Protein AF-A0A1S6HGH8-F1 (afdb_monomer_lite)

Radius of gyration: 15.14 Å; chains: 1; bounding box: 37×31×38 Å

Structure (mmCIF, N/CA/C/O backbone):
data_AF-A0A1S6HGH8-F1
#
_entry.id   AF-A0A1S6HGH8-F1
#
loop_
_atom_site.group_PDB
_atom_site.id
_atom_site.type_symbol
_atom_site.label_atom_id
_atom_site.label_alt_id
_atom_site.label_comp_id
_atom_site.label_asym_id
_atom_site.label_entity_id
_atom_site.label_seq_id
_atom_site.pdbx_PDB_ins_code
_atom_site.Cartn_x
_atom_site.Cartn_y
_atom_site.Cartn_z
_atom_site.occupancy
_atom_site.B_iso_or_equiv
_atom_site.auth_seq_id
_atom_site.auth_comp_id
_atom_site.auth_asym_id
_atom_site.auth_atom_id
_atom_site.pdbx_PDB_model_num
ATOM 1 N N . MET A 1 1 ? -1.635 -24.006 0.222 1.00 31.11 1 MET A N 1
ATOM 2 C CA . MET A 1 1 ? -0.378 -23.406 0.710 1.00 31.11 1 MET A CA 1
ATOM 3 C C . MET A 1 1 ? 0.303 -22.793 -0.494 1.00 31.11 1 MET A C 1
ATOM 5 O O . MET A 1 1 ? 0.704 -23.543 -1.371 1.00 31.11 1 MET A O 1
ATOM 9 N N . VAL A 1 2 ? 0.300 -21.466 -0.616 1.00 39.81 2 VAL A N 1
ATOM 10 C CA . VAL A 1 2 ? 1.050 -20.794 -1.686 1.00 39.81 2 VAL A CA 1
ATOM 11 C C . VAL A 1 2 ? 2.513 -20.871 -1.266 1.00 39.81 2 VAL A C 1
ATOM 13 O O . VAL A 1 2 ? 2.850 -20.392 -0.186 1.00 39.81 2 VAL A O 1
ATOM 16 N N . GLN A 1 3 ? 3.345 -21.569 -2.040 1.00 33.06 3 GLN A N 1
ATOM 17 C CA . GLN A 1 3 ? 4.793 -21.510 -1.854 1.00 33.06 3 GLN A CA 1
ATOM 18 C C . GLN A 1 3 ? 5.213 -20.053 -2.053 1.00 33.06 3 GLN A C 1
ATOM 20 O O . GLN A 1 3 ? 4.910 -19.468 -3.090 1.00 33.06 3 GLN A O 1
ATOM 25 N N . GLU A 1 4 ? 5.842 -19.454 -1.041 1.00 49.34 4 GLU A N 1
ATOM 26 C CA . GLU A 1 4 ? 6.469 -18.145 -1.198 1.00 49.34 4 GLU A CA 1
ATOM 27 C C . GLU A 1 4 ? 7.636 -18.302 -2.167 1.00 49.34 4 GLU A C 1
ATOM 29 O O . GLU A 1 4 ? 8.674 -18.873 -1.830 1.00 49.34 4 GLU A O 1
ATOM 34 N N . GLU A 1 5 ? 7.444 -17.826 -3.392 1.00 49.25 5 GLU A N 1
ATOM 35 C CA . GLU A 1 5 ? 8.541 -17.642 -4.324 1.00 49.25 5 GLU A CA 1
ATOM 36 C C . GLU A 1 5 ? 9.435 -16.539 -3.751 1.00 49.25 5 GLU A C 1
ATOM 38 O O . GLU A 1 5 ? 9.007 -15.404 -3.519 1.00 49.25 5 GLU A O 1
ATOM 43 N N . LYS A 1 6 ? 10.669 -16.906 -3.409 1.00 56.22 6 LYS A N 1
ATOM 44 C CA . LYS A 1 6 ? 11.648 -15.968 -2.877 1.00 56.22 6 LYS A CA 1
ATOM 45 C C . LYS A 1 6 ? 11.964 -14.967 -3.983 1.00 56.22 6 LYS A C 1
ATOM 47 O O . LYS A 1 6 ? 12.609 -15.332 -4.958 1.00 56.22 6 LYS A O 1
ATOM 52 N N . VAL A 1 7 ? 11.531 -13.718 -3.817 1.00 64.94 7 VAL A N 1
ATOM 53 C CA . VAL A 1 7 ? 11.975 -12.627 -4.688 1.00 64.94 7 VAL A CA 1
ATOM 54 C C . VAL A 1 7 ? 13.481 -12.486 -4.512 1.00 64.94 7 VAL A C 1
ATOM 56 O O . VAL A 1 7 ? 13.961 -12.086 -3.450 1.00 64.94 7 VAL A O 1
ATOM 59 N N . ASP A 1 8 ? 14.224 -12.891 -5.532 1.00 71.44 8 ASP A N 1
ATOM 60 C CA . ASP A 1 8 ? 15.670 -12.775 -5.587 1.00 71.44 8 ASP A CA 1
ATOM 61 C C . ASP A 1 8 ? 16.094 -11.678 -6.574 1.00 71.44 8 ASP A C 1
ATOM 63 O O . ASP A 1 8 ? 15.279 -11.067 -7.273 1.00 71.44 8 ASP A O 1
ATOM 67 N N . LYS A 1 9 ? 17.399 -11.391 -6.604 1.00 73.44 9 LYS A N 1
ATOM 68 C CA . LYS A 1 9 ? 17.957 -10.365 -7.494 1.00 73.44 9 LYS A CA 1
ATOM 69 C C . LYS A 1 9 ? 17.694 -10.677 -8.969 1.00 73.44 9 LYS A C 1
ATOM 71 O O . LYS A 1 9 ? 17.559 -9.746 -9.756 1.00 73.44 9 LYS A O 1
ATOM 76 N N . GLN A 1 10 ? 17.600 -11.955 -9.339 1.00 79.25 10 GLN A N 1
ATOM 77 C CA . GLN A 1 10 ? 17.357 -12.352 -10.721 1.00 79.25 10 GLN A CA 1
ATOM 78 C C . GLN A 1 10 ? 15.923 -12.020 -11.138 1.00 79.25 10 GLN A C 1
ATOM 80 O O . GLN A 1 10 ? 15.721 -11.461 -12.210 1.00 79.25 10 GLN A O 1
ATOM 85 N N . PHE A 1 11 ? 14.942 -12.271 -10.270 1.00 82.50 11 PHE A N 1
ATOM 86 C CA . PHE A 1 11 ? 13.548 -11.913 -10.525 1.00 82.50 11 PHE A CA 1
ATOM 87 C C . PHE A 1 11 ? 13.368 -10.405 -10.749 1.00 82.50 11 PHE A C 1
ATOM 89 O O . PHE A 1 11 ? 12.697 -9.983 -11.693 1.00 82.50 11 PHE A O 1
ATOM 96 N N . ILE A 1 12 ? 13.998 -9.575 -9.910 1.00 83.19 12 ILE A N 1
ATOM 97 C CA . ILE A 1 12 ? 13.934 -8.118 -10.075 1.00 83.19 12 ILE A CA 1
ATOM 98 C C . ILE A 1 12 ? 14.672 -7.673 -11.344 1.00 83.19 12 ILE A C 1
ATOM 100 O O . ILE A 1 12 ? 14.143 -6.846 -12.083 1.00 83.19 12 ILE A O 1
ATOM 104 N N . ALA A 1 13 ? 15.841 -8.245 -11.648 1.00 82.88 13 ALA A N 1
ATOM 105 C CA . ALA A 1 13 ? 16.570 -7.946 -12.882 1.00 82.88 13 ALA A CA 1
ATOM 106 C C . ALA A 1 13 ? 15.752 -8.291 -14.141 1.00 82.88 13 ALA A C 1
ATOM 108 O O . ALA A 1 13 ? 15.693 -7.497 -15.083 1.00 82.88 13 ALA A O 1
ATOM 109 N N . ASP A 1 14 ? 15.057 -9.430 -14.136 1.00 89.75 14 ASP A N 1
ATOM 110 C CA . ASP A 1 14 ? 14.164 -9.837 -15.220 1.00 89.75 14 ASP A CA 1
ATOM 111 C C . ASP A 1 14 ? 12.998 -8.851 -15.397 1.00 89.75 14 ASP A C 1
ATOM 113 O O . ASP A 1 14 ? 12.631 -8.522 -16.528 1.00 89.75 14 ASP A O 1
ATOM 117 N N . LEU A 1 15 ? 12.428 -8.341 -14.299 1.00 89.06 15 LEU A N 1
ATOM 118 C CA . LEU A 1 15 ? 11.371 -7.326 -14.339 1.00 89.06 15 LEU A CA 1
ATOM 119 C C . LEU A 1 15 ? 11.870 -5.974 -14.854 1.00 89.06 15 LEU A C 1
ATOM 121 O O . LEU A 1 15 ? 11.161 -5.328 -15.628 1.00 89.06 15 LEU A O 1
ATOM 125 N N . VAL A 1 16 ? 13.084 -5.557 -14.487 1.00 90.75 16 VAL A N 1
ATOM 126 C CA . VAL A 1 16 ? 13.706 -4.344 -15.046 1.00 90.75 16 VAL A CA 1
ATOM 127 C C . VAL A 1 16 ? 13.828 -4.463 -16.566 1.00 90.75 16 VAL A C 1
ATOM 129 O O . VAL A 1 16 ? 13.535 -3.512 -17.280 1.00 90.75 16 VAL A O 1
ATOM 132 N N . GLY A 1 17 ? 14.192 -5.640 -17.086 1.00 91.62 17 GLY A N 1
ATOM 133 C CA . GLY A 1 17 ? 14.292 -5.874 -18.531 1.00 91.62 17 GLY A CA 1
ATOM 134 C C . GLY A 1 17 ? 12.949 -5.919 -19.276 1.00 91.62 17 GLY A C 1
ATOM 135 O O . GLY A 1 17 ? 12.924 -5.773 -20.497 1.00 91.62 17 GLY A O 1
ATOM 136 N N . ARG A 1 18 ? 11.834 -6.134 -18.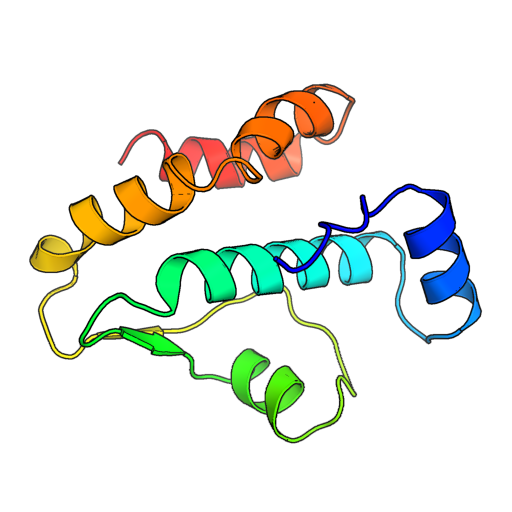566 1.00 92.69 18 ARG A N 1
ATOM 137 C CA . ARG A 1 18 ? 10.484 -6.298 -19.144 1.00 92.69 18 ARG A CA 1
ATOM 138 C C . ARG A 1 18 ? 9.564 -5.101 -18.916 1.00 92.69 18 ARG A C 1
ATOM 140 O O . ARG A 1 18 ? 8.472 -5.067 -19.476 1.00 92.69 18 ARG A O 1
ATOM 147 N N . THR A 1 19 ? 9.973 -4.146 -18.088 1.00 91.75 19 THR A N 1
ATOM 148 C CA . THR A 1 19 ? 9.166 -2.984 -17.701 1.00 91.75 19 THR A CA 1
ATOM 149 C C . THR A 1 19 ? 9.949 -1.691 -17.905 1.00 91.75 19 THR A C 1
ATOM 151 O O . THR A 1 19 ? 11.153 -1.701 -18.139 1.00 91.75 19 THR A O 1
ATOM 154 N N . SER A 1 20 ? 9.275 -0.547 -17.803 1.00 92.38 20 SER A N 1
ATOM 155 C CA . SER A 1 20 ? 9.933 0.766 -17.795 1.00 92.38 20 SER A CA 1
ATOM 156 C C . SER A 1 20 ? 10.431 1.184 -16.406 1.00 92.38 20 SER A C 1
ATOM 158 O O . SER A 1 20 ? 10.841 2.331 -16.222 1.00 92.38 20 SER A O 1
ATOM 160 N N . PHE A 1 21 ? 10.338 0.306 -15.404 1.00 92.62 21 PHE A N 1
ATOM 161 C CA . PHE A 1 21 ? 10.653 0.630 -14.019 1.00 92.62 21 PHE A CA 1
ATOM 162 C C . PHE A 1 21 ? 12.055 0.168 -13.644 1.00 92.62 21 PHE A C 1
ATOM 164 O O . PHE A 1 21 ? 12.519 -0.893 -14.049 1.00 92.62 21 PHE A O 1
ATOM 171 N N . ASN A 1 22 ? 12.731 0.981 -12.836 1.00 91.00 22 ASN A N 1
ATOM 172 C CA . ASN A 1 22 ? 14.031 0.617 -12.292 1.00 91.00 22 ASN A CA 1
ATOM 173 C C . ASN A 1 22 ? 13.893 -0.335 -11.091 1.00 91.00 22 ASN A C 1
ATOM 175 O O . ASN A 1 22 ? 12.834 -0.438 -10.466 1.00 91.00 22 ASN A O 1
ATOM 179 N N . GLU A 1 23 ? 15.001 -0.992 -10.752 1.00 86.75 23 GLU A N 1
ATOM 180 C CA . GLU A 1 23 ? 15.112 -1.943 -9.640 1.00 86.75 23 GLU A CA 1
ATOM 181 C C . GLU A 1 23 ? 14.596 -1.366 -8.315 1.00 86.75 23 GLU A C 1
ATOM 183 O O . GLU A 1 23 ? 13.859 -2.039 -7.593 1.00 86.75 23 GLU A O 1
ATOM 188 N N . THR A 1 24 ? 14.922 -0.108 -8.011 1.00 86.06 24 THR A N 1
ATOM 189 C CA . THR A 1 24 ? 14.489 0.560 -6.778 1.00 86.06 24 THR A CA 1
ATOM 190 C C . THR A 1 24 ? 12.968 0.667 -6.696 1.00 86.06 24 THR A C 1
ATOM 192 O O . THR A 1 24 ? 12.389 0.360 -5.655 1.00 86.06 24 THR A O 1
ATOM 195 N N . LEU A 1 25 ? 12.308 1.089 -7.778 1.00 87.31 25 LEU A N 1
ATOM 196 C CA . LEU A 1 25 ? 10.852 1.227 -7.821 1.00 87.31 25 LEU A CA 1
ATOM 197 C C . LEU A 1 25 ? 10.157 -0.133 -7.732 1.00 87.31 25 LEU A C 1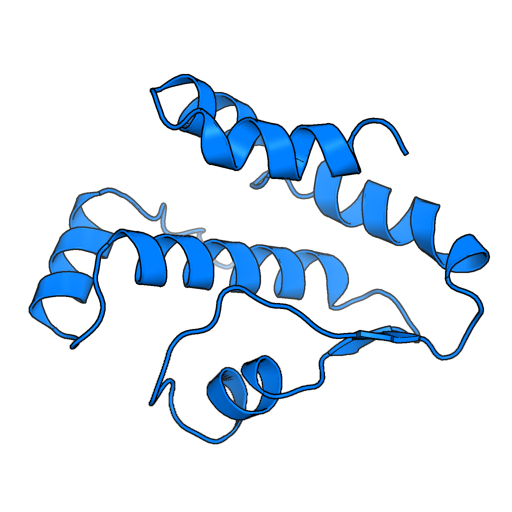
ATOM 199 O O . LEU A 1 25 ? 9.206 -0.270 -6.968 1.00 87.31 25 LEU A O 1
ATOM 203 N N . LEU A 1 26 ? 10.658 -1.142 -8.450 1.00 87.75 26 LEU A N 1
ATOM 204 C CA . LEU A 1 26 ? 10.125 -2.508 -8.397 1.00 87.75 26 LEU A CA 1
ATOM 205 C C . LEU A 1 26 ? 10.269 -3.118 -6.998 1.00 87.75 26 LEU A C 1
ATOM 207 O O . LEU A 1 26 ? 9.329 -3.713 -6.475 1.00 87.75 26 LEU A O 1
ATOM 211 N N . SER A 1 27 ? 11.422 -2.911 -6.360 1.00 84.06 27 SER A N 1
ATOM 212 C CA . SER A 1 27 ? 11.674 -3.381 -4.997 1.00 84.06 27 SER A CA 1
ATOM 213 C C . SER A 1 27 ? 10.719 -2.721 -4.004 1.00 84.06 27 SER A C 1
ATOM 215 O O . SER A 1 27 ? 10.086 -3.405 -3.201 1.00 84.06 27 SER A O 1
ATOM 217 N N . LYS A 1 28 ? 10.560 -1.394 -4.078 1.00 85.69 28 LYS A N 1
ATOM 218 C CA . LYS A 1 28 ? 9.618 -0.653 -3.227 1.00 85.69 28 LYS A CA 1
ATOM 219 C C . LYS A 1 28 ? 8.175 -1.117 -3.434 1.00 85.69 28 LYS A C 1
ATOM 221 O O . LYS A 1 28 ? 7.470 -1.353 -2.455 1.00 85.69 28 LYS A O 1
ATOM 226 N N . ASP A 1 29 ? 7.755 -1.307 -4.682 1.00 88.31 29 ASP A N 1
ATOM 227 C CA . ASP A 1 29 ? 6.405 -1.770 -5.011 1.00 88.31 29 ASP A CA 1
ATOM 228 C C . ASP A 1 29 ? 6.113 -3.184 -4.473 1.00 88.31 29 ASP A C 1
ATOM 230 O O . ASP A 1 29 ? 5.030 -3.451 -3.932 1.00 88.31 29 ASP A O 1
ATOM 234 N N . TYR A 1 30 ? 7.111 -4.070 -4.528 1.00 86.38 30 TYR A N 1
ATOM 235 C CA . TYR A 1 30 ? 7.046 -5.378 -3.884 1.00 86.38 30 TYR A CA 1
ATOM 236 C C . TYR A 1 30 ? 6.809 -5.244 -2.372 1.00 86.38 30 TYR A C 1
ATOM 238 O O . TYR A 1 30 ? 5.863 -5.837 -1.848 1.00 86.38 30 TYR A O 1
ATOM 246 N N . TYR A 1 31 ? 7.592 -4.419 -1.668 1.00 83.25 31 TYR A N 1
ATOM 247 C CA . TYR A 1 31 ? 7.424 -4.219 -0.222 1.00 83.25 31 TYR A CA 1
ATOM 248 C C . TYR A 1 31 ? 6.068 -3.613 0.144 1.00 83.25 31 TYR A C 1
ATOM 250 O O . TYR A 1 31 ? 5.443 -4.059 1.108 1.00 83.25 31 TYR A O 1
ATOM 258 N N . ILE A 1 32 ? 5.560 -2.669 -0.648 1.00 88.38 32 ILE A N 1
ATOM 259 C CA . ILE A 1 32 ? 4.202 -2.139 -0.475 1.00 88.38 32 ILE A CA 1
ATOM 260 C C . ILE A 1 32 ? 3.178 -3.261 -0.560 1.00 88.38 32 ILE A C 1
ATOM 262 O O . ILE A 1 32 ? 2.301 -3.370 0.294 1.00 88.38 32 ILE A O 1
ATOM 266 N N . THR A 1 33 ? 3.308 -4.137 -1.553 1.00 88.06 33 THR A N 1
ATOM 267 C CA . THR A 1 33 ? 2.408 -5.281 -1.719 1.00 88.06 33 THR A CA 1
ATOM 268 C C . THR A 1 33 ? 2.466 -6.218 -0.506 1.00 88.06 33 THR A C 1
ATOM 270 O O . THR A 1 33 ? 1.431 -6.718 -0.061 1.00 88.06 33 THR A O 1
ATOM 273 N N . ARG A 1 34 ? 3.645 -6.395 0.108 1.00 85.75 34 ARG A N 1
ATOM 274 C CA . ARG A 1 34 ? 3.795 -7.148 1.367 1.00 85.75 34 ARG A CA 1
ATOM 275 C C . ARG A 1 34 ? 3.103 -6.466 2.549 1.00 85.75 34 ARG A C 1
ATOM 277 O O . ARG A 1 34 ? 2.422 -7.151 3.309 1.00 85.75 34 ARG A O 1
ATOM 284 N N . ILE A 1 35 ? 3.236 -5.147 2.690 1.00 87.12 35 ILE A N 1
ATOM 285 C CA . ILE A 1 35 ? 2.555 -4.370 3.739 1.00 87.12 35 ILE A CA 1
ATOM 286 C C . ILE A 1 35 ? 1.036 -4.464 3.561 1.00 87.12 35 ILE A C 1
ATOM 288 O O . ILE A 1 35 ? 0.325 -4.793 4.508 1.00 87.12 35 ILE A O 1
ATOM 292 N N . LEU A 1 36 ? 0.531 -4.268 2.340 1.00 90.75 36 LEU A N 1
ATOM 293 C CA . LEU A 1 36 ? -0.893 -4.419 2.028 1.00 90.75 36 LEU A CA 1
ATOM 294 C C . LEU A 1 36 ? -1.401 -5.816 2.400 1.00 90.75 36 LEU A C 1
ATOM 296 O O . LEU A 1 36 ? -2.469 -5.948 2.995 1.00 90.75 36 LEU A O 1
ATOM 300 N N . TYR A 1 37 ? -0.614 -6.856 2.116 1.00 88.50 37 TYR A N 1
ATOM 301 C CA . TYR A 1 37 ? -0.952 -8.222 2.497 1.00 88.50 37 TYR A CA 1
ATOM 302 C C . TYR A 1 37 ? -0.988 -8.430 4.020 1.00 88.50 37 TYR A C 1
ATOM 304 O O . TYR A 1 37 ? -1.881 -9.117 4.511 1.00 88.50 37 TYR A O 1
ATOM 312 N N . ALA A 1 38 ? -0.062 -7.833 4.775 1.00 87.31 38 ALA A N 1
ATOM 313 C CA . ALA A 1 38 ? -0.033 -7.919 6.239 1.00 87.31 38 ALA A CA 1
ATOM 314 C C . ALA A 1 38 ? -1.260 -7.259 6.893 1.00 87.31 38 ALA A C 1
ATOM 316 O O . ALA A 1 38 ? -1.782 -7.750 7.898 1.00 87.31 38 ALA A O 1
ATOM 317 N N . LEU A 1 39 ? -1.734 -6.158 6.305 1.00 88.94 39 LEU A N 1
ATOM 318 C CA . LEU A 1 39 ? -2.832 -5.349 6.836 1.00 88.94 39 LEU A CA 1
ATOM 319 C C . LEU A 1 39 ? -4.219 -5.782 6.336 1.00 88.94 39 LEU A C 1
ATOM 321 O O . LEU A 1 39 ? -5.220 -5.316 6.876 1.00 88.94 39 LEU A O 1
ATOM 325 N N . LYS A 1 40 ? -4.301 -6.683 5.346 1.00 90.38 40 LYS A N 1
ATOM 326 C CA . LYS A 1 40 ? -5.548 -7.034 4.633 1.00 90.38 40 LYS A CA 1
ATOM 327 C C . LYS A 1 40 ? -6.704 -7.495 5.534 1.00 90.38 40 LYS A C 1
ATOM 329 O O . LYS A 1 40 ? -7.862 -7.312 5.176 1.00 90.38 40 LYS A O 1
ATOM 334 N N . ASP A 1 41 ? -6.390 -8.108 6.677 1.00 90.00 41 ASP A N 1
ATOM 335 C CA . ASP A 1 41 ? -7.382 -8.698 7.586 1.00 90.00 41 ASP A CA 1
ATOM 336 C C . ASP A 1 41 ? -7.734 -7.776 8.767 1.00 90.00 41 ASP A C 1
ATOM 338 O O . ASP A 1 41 ? -8.555 -8.138 9.616 1.00 90.00 41 ASP A O 1
ATOM 342 N N . ILE A 1 42 ? -7.118 -6.591 8.859 1.00 88.81 42 ILE A N 1
ATOM 343 C CA . ILE A 1 42 ? -7.470 -5.604 9.880 1.00 88.81 42 ILE A CA 1
ATOM 344 C C . ILE A 1 42 ? -8.812 -4.982 9.491 1.00 88.81 42 ILE A C 1
ATOM 346 O O . ILE A 1 42 ? -8.982 -4.399 8.423 1.00 88.81 42 ILE A O 1
ATOM 350 N N . LYS A 1 43 ? -9.804 -5.074 10.376 1.00 92.88 43 LYS A N 1
ATOM 351 C CA . LYS A 1 43 ? -11.113 -4.461 10.118 1.00 92.88 43 LYS A CA 1
ATOM 352 C C . LYS A 1 43 ? -11.043 -2.943 10.250 1.00 92.88 43 LYS A C 1
ATOM 354 O O . LYS A 1 43 ? -10.505 -2.433 11.237 1.00 92.88 43 LYS A O 1
ATOM 359 N N . GLY A 1 44 ? -11.676 -2.249 9.306 1.00 90.25 44 GLY A N 1
ATOM 360 C CA . GLY A 1 44 ? -11.840 -0.798 9.336 1.00 90.25 44 GLY A CA 1
ATOM 361 C C . GLY A 1 44 ? -10.625 -0.008 8.852 1.00 90.25 44 GLY A C 1
ATOM 362 O O . GLY A 1 44 ? -10.595 1.193 9.095 1.00 90.25 44 GLY A O 1
ATOM 363 N N . ILE A 1 45 ? -9.652 -0.647 8.193 1.00 90.75 45 ILE A N 1
ATOM 364 C CA . ILE A 1 45 ? -8.587 0.023 7.437 1.00 90.75 45 ILE A CA 1
ATOM 365 C C . ILE A 1 45 ? -8.839 -0.188 5.940 1.00 90.75 45 ILE A C 1
ATOM 367 O O . ILE A 1 45 ? -9.115 -1.302 5.500 1.00 90.75 45 ILE A O 1
ATOM 371 N N . TYR A 1 46 ? -8.773 0.884 5.155 1.00 91.06 46 TYR A N 1
ATOM 372 C CA . TYR A 1 46 ? -9.087 0.851 3.728 1.00 91.06 46 TYR A CA 1
ATOM 373 C C . TYR A 1 46 ? -7.978 1.523 2.929 1.00 91.06 46 TYR A C 1
ATOM 375 O O . TYR A 1 46 ? -7.711 2.709 3.123 1.00 91.06 46 TYR A O 1
ATOM 383 N N . PHE A 1 47 ? -7.342 0.766 2.037 1.00 93.50 47 PHE A N 1
ATOM 384 C CA . PHE A 1 47 ? -6.321 1.276 1.124 1.00 93.50 47 PHE A CA 1
ATOM 385 C C . PHE A 1 47 ? -6.946 2.215 0.085 1.00 93.50 47 PHE A C 1
ATOM 387 O O . PHE A 1 47 ? -8.001 1.911 -0.477 1.00 93.50 47 PHE A O 1
ATOM 394 N N . LYS A 1 48 ? -6.319 3.370 -0.154 1.00 89.75 48 LYS A N 1
ATOM 395 C CA . LYS A 1 48 ? -6.844 4.428 -1.029 1.00 89.75 48 LYS A CA 1
ATOM 396 C C . LYS A 1 48 ? -5.720 5.214 -1.711 1.00 89.75 48 LYS A C 1
ATOM 398 O O . LYS A 1 48 ? -4.549 4.862 -1.638 1.00 89.75 48 LYS A O 1
ATOM 403 N N . GLY A 1 49 ? -6.107 6.306 -2.368 1.00 93.19 49 GLY A N 1
ATOM 404 C CA . GLY A 1 49 ? -5.178 7.266 -2.954 1.00 93.19 49 GLY A CA 1
ATOM 405 C C . GLY A 1 49 ? -4.702 6.862 -4.346 1.00 93.19 49 GLY A C 1
ATOM 406 O O . GLY A 1 49 ? -5.230 5.938 -4.971 1.00 93.19 49 GLY A O 1
ATOM 407 N N . GLY A 1 50 ? -3.703 7.593 -4.844 1.00 92.50 50 GLY A N 1
ATOM 408 C CA . GLY A 1 50 ? -3.147 7.373 -6.179 1.00 92.50 50 GLY A CA 1
ATOM 409 C C . GLY A 1 50 ? -2.536 5.981 -6.327 1.00 92.50 50 GLY A C 1
ATOM 410 O O . GLY A 1 50 ? -2.742 5.331 -7.346 1.00 92.50 50 GLY A O 1
ATOM 411 N N . THR A 1 51 ? -1.855 5.483 -5.296 1.00 92.00 51 THR A N 1
ATOM 412 C CA . THR A 1 51 ? -1.229 4.152 -5.311 1.00 92.00 51 THR A CA 1
ATOM 413 C C . THR A 1 51 ? -2.265 3.031 -5.397 1.00 92.00 51 THR A C 1
ATOM 415 O O . THR A 1 51 ? -2.060 2.067 -6.133 1.00 92.00 51 THR A O 1
ATOM 418 N N . ALA A 1 52 ? -3.422 3.174 -4.739 1.00 92.81 52 ALA A N 1
ATOM 419 C CA . ALA A 1 52 ? -4.522 2.218 -4.881 1.00 92.81 52 ALA A CA 1
ATOM 420 C C . ALA A 1 52 ? -5.094 2.201 -6.302 1.00 92.81 52 ALA A C 1
ATOM 422 O O . ALA A 1 52 ? -5.305 1.125 -6.861 1.00 92.81 52 ALA A O 1
ATOM 423 N N . LEU A 1 53 ? -5.279 3.374 -6.919 1.00 94.19 53 LEU A N 1
ATOM 424 C CA . LEU A 1 53 ? -5.718 3.459 -8.315 1.00 94.19 53 LEU A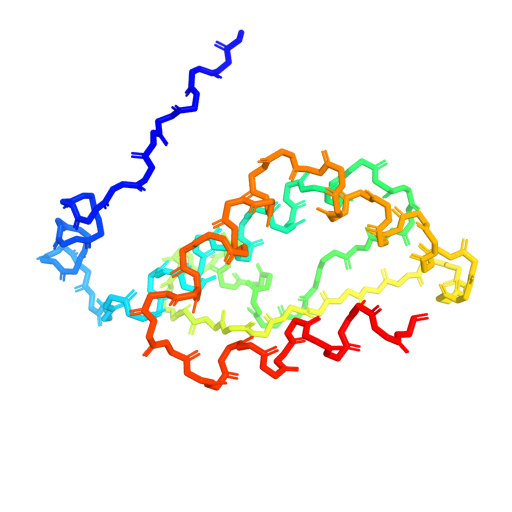 CA 1
ATOM 425 C C . LEU A 1 53 ? -4.723 2.774 -9.259 1.00 94.19 53 LEU A C 1
ATOM 427 O O . LEU A 1 53 ? -5.132 1.984 -10.109 1.00 94.19 53 LEU A O 1
ATOM 431 N N . GLN A 1 54 ? -3.425 3.022 -9.066 1.00 93.50 54 GLN A N 1
ATOM 432 C CA . GLN A 1 54 ? -2.366 2.418 -9.873 1.00 93.50 54 GLN A CA 1
ATOM 433 C C . GLN A 1 54 ? -2.359 0.890 -9.810 1.00 93.50 54 GLN A C 1
ATOM 435 O O . GLN A 1 54 ? -2.246 0.240 -10.848 1.00 93.50 54 GLN A O 1
ATOM 440 N N . LYS A 1 55 ? -2.504 0.329 -8.605 1.00 91.19 55 LYS A N 1
ATOM 441 C CA . LYS A 1 55 ? -2.438 -1.119 -8.375 1.00 91.19 55 LYS A CA 1
ATOM 442 C C . LYS A 1 55 ? -3.705 -1.867 -8.780 1.00 91.19 55 LYS A C 1
ATOM 444 O O . LYS A 1 55 ? -3.612 -3.009 -9.209 1.00 91.19 55 LYS A O 1
ATOM 449 N N . ILE A 1 56 ? -4.878 -1.253 -8.612 1.00 92.56 56 ILE A N 1
ATOM 450 C CA . ILE A 1 56 ? -6.166 -1.942 -8.786 1.00 92.56 56 ILE A CA 1
ATOM 451 C C . ILE A 1 56 ? -6.752 -1.704 -10.182 1.00 92.56 56 ILE A C 1
ATOM 453 O O . ILE A 1 56 ? -7.357 -2.611 -10.746 1.00 92.56 56 ILE A O 1
ATOM 457 N N . PHE A 1 57 ? -6.591 -0.499 -10.739 1.00 93.19 57 PHE A N 1
ATOM 458 C CA . PHE A 1 57 ? -7.348 -0.078 -11.924 1.00 93.19 57 PHE A CA 1
ATOM 459 C C . PHE A 1 57 ? -6.491 0.337 -13.123 1.00 93.19 57 PHE A C 1
ATOM 461 O O . PHE A 1 57 ? -6.996 0.314 -14.241 1.00 93.19 57 PHE A O 1
ATOM 468 N N . LEU A 1 58 ? -5.232 0.736 -12.920 1.00 92.69 58 LEU A N 1
ATOM 469 C CA . LEU A 1 58 ? -4.408 1.346 -13.977 1.00 92.69 58 LEU A CA 1
ATOM 470 C C . LEU A 1 58 ? -3.198 0.498 -14.386 1.00 92.69 58 LEU A C 1
ATOM 472 O O . LEU A 1 58 ? -2.242 1.043 -14.935 1.00 92.69 58 LEU A O 1
ATOM 476 N N . ASP A 1 59 ? -3.237 -0.803 -14.093 1.00 89.12 59 ASP A N 1
ATOM 477 C CA . ASP A 1 59 ? -2.240 -1.802 -14.504 1.00 89.12 59 ASP A CA 1
ATOM 478 C C . ASP A 1 59 ? -0.784 -1.337 -14.323 1.00 89.12 59 ASP A C 1
ATOM 480 O O . ASP A 1 59 ? 0.048 -1.420 -15.222 1.00 89.12 59 ASP A O 1
ATOM 484 N N . HIS A 1 60 ? -0.486 -0.759 -13.155 1.00 90.75 60 HIS A N 1
ATOM 485 C CA . HIS A 1 60 ? 0.851 -0.267 -12.815 1.00 90.75 60 HIS A CA 1
ATOM 486 C C . HIS A 1 60 ? 1.442 0.720 -13.842 1.00 90.75 60 HIS A C 1
ATOM 488 O O . HIS A 1 60 ? 2.655 0.770 -14.003 1.00 90.75 60 HIS A O 1
ATOM 494 N N . SER A 1 61 ? 0.630 1.571 -14.489 1.00 91.19 61 SER A N 1
ATOM 495 C CA . SER A 1 61 ? 1.119 2.573 -15.465 1.00 91.19 61 SER A CA 1
ATOM 496 C C . SER A 1 61 ? 2.190 3.535 -14.917 1.00 91.19 61 SER A C 1
ATOM 498 O O . SER A 1 61 ? 2.990 4.092 -15.666 1.00 91.19 61 SER A O 1
ATOM 500 N N . ARG A 1 62 ? 2.233 3.702 -13.593 1.00 91.81 62 ARG A N 1
ATOM 501 C CA . ARG A 1 62 ? 3.347 4.244 -12.812 1.00 91.81 62 ARG A CA 1
ATOM 502 C C . ARG A 1 62 ? 3.429 3.500 -11.477 1.00 91.81 62 ARG A C 1
ATOM 504 O O . ARG A 1 62 ? 2.394 3.102 -10.934 1.00 91.81 62 ARG A O 1
ATOM 511 N N . LEU A 1 63 ? 4.634 3.407 -10.921 1.00 89.00 63 LEU A N 1
ATOM 512 C CA . LEU A 1 63 ? 4.863 2.962 -9.545 1.00 89.00 63 LEU A CA 1
ATOM 513 C C . LEU A 1 63 ? 4.959 4.169 -8.608 1.00 89.00 63 LEU A C 1
ATOM 515 O O . LEU A 1 63 ? 5.434 5.237 -8.996 1.00 89.00 63 LEU A O 1
ATOM 519 N N . SER A 1 64 ? 4.486 3.999 -7.379 1.00 86.31 64 SER A N 1
ATOM 520 C CA . SER A 1 64 ? 4.551 5.004 -6.319 1.00 86.31 64 SER A CA 1
ATOM 521 C C . SER A 1 64 ? 4.917 4.313 -5.016 1.00 86.31 64 SER A C 1
ATOM 523 O O . SER A 1 64 ? 4.493 3.185 -4.772 1.00 86.31 64 SER A O 1
ATOM 525 N N . GLU A 1 65 ? 5.739 4.985 -4.216 1.00 80.25 65 GLU A N 1
ATOM 526 C CA . GLU A 1 65 ? 6.206 4.480 -2.927 1.00 80.25 65 GLU A CA 1
ATOM 527 C C . GLU A 1 65 ? 5.262 4.804 -1.760 1.00 80.25 65 GLU A C 1
ATOM 529 O O . GLU A 1 65 ? 5.378 4.218 -0.685 1.00 80.25 65 GLU A O 1
ATOM 534 N N . ASP A 1 66 ? 4.314 5.712 -1.983 1.00 82.38 66 ASP A N 1
ATOM 535 C CA . ASP A 1 66 ? 3.402 6.188 -0.954 1.00 82.38 66 ASP A CA 1
ATOM 536 C C . ASP A 1 66 ? 2.235 5.216 -0.774 1.00 82.38 66 ASP A C 1
ATOM 538 O O . ASP A 1 66 ? 1.701 4.670 -1.744 1.00 82.38 66 ASP A O 1
ATOM 542 N N . ILE A 1 67 ? 1.791 5.023 0.468 1.00 87.81 67 ILE A N 1
ATOM 543 C CA . ILE A 1 67 ? 0.594 4.243 0.790 1.00 87.81 67 ILE A CA 1
ATOM 544 C C . ILE A 1 67 ? -0.343 5.063 1.665 1.00 87.81 67 ILE A C 1
ATOM 546 O O . ILE A 1 67 ? 0.012 5.486 2.761 1.00 87.81 67 ILE A O 1
ATOM 550 N N . ASP A 1 68 ? -1.570 5.245 1.187 1.00 88.56 68 ASP A N 1
ATOM 551 C CA . ASP A 1 68 ? -2.605 5.968 1.911 1.00 88.56 68 ASP A CA 1
ATOM 552 C C . ASP A 1 68 ? -3.677 5.006 2.410 1.00 88.56 68 ASP A C 1
ATOM 554 O O . ASP A 1 68 ? -4.203 4.180 1.657 1.00 88.56 68 ASP A O 1
ATOM 558 N N . PHE A 1 69 ? -4.081 5.179 3.665 1.00 91.50 69 PHE A N 1
ATOM 559 C CA . PHE A 1 69 ? -5.214 4.464 4.237 1.00 91.50 69 PHE A CA 1
ATOM 560 C C . PHE A 1 69 ? -6.249 5.430 4.804 1.00 91.50 69 PHE A C 1
ATOM 562 O O . PHE A 1 69 ? -5.952 6.542 5.236 1.00 91.50 69 PHE A O 1
ATOM 569 N N . THR A 1 70 ? -7.504 5.000 4.819 1.00 91.62 70 THR A N 1
ATOM 570 C CA . THR A 1 70 ? -8.543 5.596 5.660 1.00 91.62 70 THR A CA 1
ATOM 571 C C . THR A 1 70 ? -8.959 4.593 6.714 1.00 91.62 70 THR A C 1
ATOM 573 O O . THR A 1 70 ? -9.174 3.420 6.412 1.00 91.62 70 THR A O 1
ATOM 576 N N . LEU A 1 71 ? -9.065 5.071 7.951 1.00 91.31 71 LEU A N 1
ATOM 577 C CA . LEU A 1 71 ? -9.520 4.279 9.077 1.00 91.31 71 LEU A CA 1
ATOM 578 C C . LEU A 1 71 ? -10.950 4.678 9.440 1.00 91.31 71 LEU A C 1
ATOM 580 O O . LEU A 1 71 ? -11.306 5.854 9.440 1.00 91.31 71 LEU A O 1
ATOM 584 N N . GLN A 1 72 ? -11.770 3.684 9.767 1.00 91.75 72 GLN A N 1
ATOM 585 C CA . GLN A 1 72 ? -13.127 3.891 10.279 1.00 91.75 72 GLN A CA 1
ATOM 586 C C . GLN A 1 72 ? -13.126 4.337 11.751 1.00 91.75 72 GLN A C 1
ATOM 588 O O . GLN A 1 72 ? -14.115 4.875 12.246 1.00 91.75 72 GLN A O 1
ATOM 593 N N . THR A 1 73 ? -12.025 4.095 12.459 1.00 86.88 73 THR A N 1
ATOM 594 C CA . THR A 1 73 ? -11.819 4.473 13.858 1.00 86.88 73 THR A CA 1
ATOM 595 C C . THR A 1 73 ? -10.603 5.380 13.997 1.00 86.88 73 THR A C 1
ATOM 597 O O . THR A 1 73 ? -9.805 5.503 13.073 1.00 86.88 73 THR A O 1
ATOM 600 N N . ASP A 1 74 ? -10.432 5.972 15.179 1.00 81.88 74 ASP A N 1
ATOM 601 C CA . ASP A 1 74 ? -9.207 6.692 15.536 1.00 81.88 74 ASP A CA 1
ATOM 602 C C . ASP A 1 74 ? -7.965 5.804 15.337 1.00 81.88 74 ASP A C 1
ATOM 604 O O . ASP A 1 74 ? -7.985 4.617 15.689 1.00 81.88 74 ASP A O 1
ATOM 608 N N . VAL A 1 75 ? -6.899 6.386 14.781 1.00 78.56 75 VAL A N 1
ATOM 609 C CA . VAL A 1 75 ? -5.628 5.707 14.507 1.00 78.56 75 VAL A CA 1
ATOM 610 C C . VAL A 1 75 ? -5.023 5.098 15.765 1.00 78.56 75 VAL A C 1
ATOM 612 O O . VAL A 1 75 ? -4.589 3.951 15.723 1.00 78.56 75 VAL A O 1
ATOM 615 N N . LYS A 1 76 ? -5.129 5.778 16.912 1.00 78.38 76 LYS A N 1
ATOM 616 C CA . LYS A 1 76 ? -4.570 5.308 18.188 1.00 78.38 76 LYS A CA 1
ATOM 617 C C . LYS A 1 76 ? -5.178 3.987 18.649 1.00 78.38 76 LYS A C 1
ATOM 619 O O . LYS A 1 76 ? -4.562 3.241 19.392 1.00 78.38 76 LYS A O 1
ATOM 624 N N . LYS A 1 77 ? -6.403 3.675 18.206 1.00 82.75 77 LYS A N 1
ATOM 625 C CA . LYS A 1 77 ? -7.078 2.406 18.533 1.00 82.75 77 LYS A CA 1
ATOM 626 C C . LYS A 1 77 ? -6.610 1.238 17.666 1.00 82.75 77 LYS A C 1
ATOM 628 O O . LYS A 1 77 ? -6.974 0.100 17.944 1.00 82.75 77 LYS A O 1
ATOM 633 N N . LYS A 1 78 ? -5.904 1.526 16.572 1.00 78.56 78 LYS A N 1
ATOM 634 C CA . LYS A 1 78 ? -5.493 0.553 15.555 1.00 78.56 78 LYS A CA 1
ATOM 635 C C . LYS A 1 78 ? -3.985 0.460 15.383 1.00 78.56 78 LYS A C 1
ATOM 637 O O . LYS A 1 78 ? -3.526 -0.527 14.825 1.00 78.56 78 LYS A O 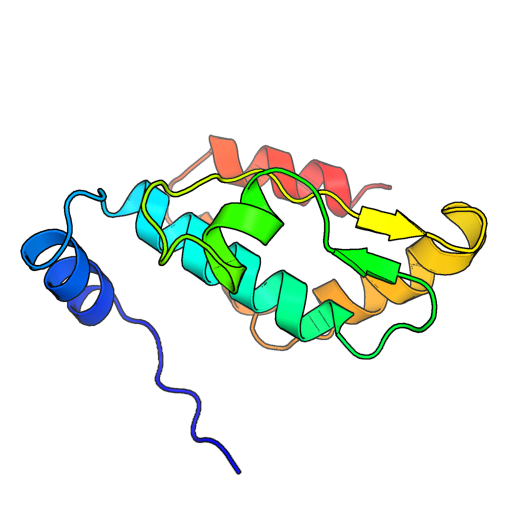1
ATOM 642 N N . GLU A 1 79 ? -3.245 1.436 15.887 1.00 84.75 79 GLU A N 1
ATOM 643 C CA . GLU A 1 79 ? -1.788 1.524 15.833 1.00 84.75 79 GLU A CA 1
ATOM 644 C C . GLU A 1 79 ? -1.107 0.247 16.339 1.00 84.75 79 GLU A C 1
ATOM 646 O O . GLU A 1 79 ? -0.382 -0.383 15.578 1.00 84.75 79 GLU A O 1
ATOM 651 N N . GLU A 1 80 ? -1.440 -0.224 17.544 1.00 82.50 80 GLU A N 1
ATOM 652 C CA . GLU A 1 80 ? -0.864 -1.460 18.100 1.00 82.50 80 GLU A CA 1
ATOM 653 C C . GLU A 1 80 ? -1.130 -2.691 17.215 1.00 82.50 80 GLU A C 1
ATOM 655 O O . GLU A 1 80 ? -0.232 -3.500 16.977 1.00 82.50 80 GLU A O 1
ATOM 660 N N . GLU A 1 81 ? -2.351 -2.828 16.681 1.00 87.12 81 GLU A N 1
ATOM 661 C CA . GLU A 1 81 ? -2.726 -3.938 15.795 1.00 87.12 81 GLU A CA 1
ATOM 662 C C . GLU A 1 81 ? -1.965 -3.866 14.461 1.00 87.12 81 GLU A C 1
ATOM 664 O O . GLU A 1 81 ? -1.461 -4.883 13.981 1.00 87.12 81 GLU A O 1
ATOM 669 N N . ILE A 1 82 ? -1.850 -2.670 13.875 1.00 85.44 82 ILE A N 1
ATOM 670 C CA . ILE A 1 82 ? -1.113 -2.412 12.630 1.00 85.44 82 ILE A CA 1
ATOM 671 C C . ILE A 1 82 ? 0.368 -2.751 12.822 1.00 85.44 82 ILE A C 1
ATOM 673 O O . ILE A 1 82 ? 0.915 -3.555 12.064 1.00 85.44 82 ILE A O 1
ATOM 677 N N . THR A 1 83 ? 0.996 -2.205 13.863 1.00 85.31 83 THR A N 1
ATOM 678 C CA . THR A 1 83 ? 2.409 -2.432 14.181 1.00 85.31 83 THR A CA 1
ATOM 679 C C . THR A 1 83 ? 2.680 -3.909 14.450 1.00 85.31 83 THR A C 1
ATOM 681 O O . THR A 1 83 ? 3.620 -4.480 13.893 1.00 85.31 83 THR A O 1
ATOM 684 N N . TYR A 1 84 ? 1.815 -4.579 15.217 1.00 84.94 84 TYR A N 1
ATOM 685 C CA . TYR A 1 84 ? 1.925 -6.017 15.452 1.00 84.94 84 TYR A CA 1
ATOM 686 C C . TYR A 1 84 ? 1.851 -6.825 14.150 1.00 84.94 84 TYR A C 1
ATOM 688 O O . TYR A 1 84 ? 2.659 -7.733 13.952 1.00 84.94 84 TYR A O 1
ATOM 696 N N . ARG A 1 85 ? 0.913 -6.506 13.247 1.00 84.56 85 ARG A N 1
ATOM 697 C CA . ARG A 1 85 ? 0.740 -7.219 11.968 1.00 84.56 85 ARG A CA 1
ATOM 698 C C . ARG A 1 85 ? 1.933 -7.042 11.036 1.00 84.56 85 ARG A C 1
ATOM 700 O O . ARG A 1 85 ? 2.351 -8.012 10.401 1.00 84.56 85 ARG A O 1
ATOM 707 N N . ILE A 1 86 ? 2.486 -5.834 10.976 1.00 83.94 86 ILE A N 1
ATOM 708 C CA . ILE A 1 86 ? 3.690 -5.520 10.200 1.00 83.94 86 ILE A CA 1
ATOM 709 C C . ILE A 1 86 ? 4.881 -6.304 10.767 1.00 83.94 86 ILE A C 1
ATOM 711 O O . ILE A 1 86 ? 5.516 -7.059 10.036 1.00 83.94 86 ILE A O 1
ATOM 715 N N . ASN A 1 87 ? 5.127 -6.234 12.076 1.00 80.00 87 ASN A N 1
ATOM 716 C CA . ASN A 1 87 ? 6.287 -6.884 12.699 1.00 80.00 87 ASN A CA 1
ATOM 717 C C . ASN A 1 87 ? 6.191 -8.420 12.732 1.00 80.00 87 ASN A C 1
ATOM 719 O O . ASN A 1 87 ? 7.192 -9.111 12.553 1.00 80.00 87 ASN A O 1
ATOM 723 N N . SER A 1 88 ? 4.989 -8.970 12.925 1.00 76.81 88 SER A N 1
ATOM 724 C CA . SER A 1 88 ? 4.759 -10.426 12.981 1.00 76.81 88 SER A CA 1
ATOM 725 C C . SER A 1 88 ? 4.696 -11.077 11.603 1.00 76.81 88 SER A C 1
ATOM 727 O O . SER A 1 88 ? 4.716 -12.304 11.491 1.00 76.81 88 SER A O 1
ATOM 729 N N . SER A 1 89 ? 4.614 -10.279 10.538 1.00 73.38 89 SER A N 1
ATOM 730 C CA . SER A 1 89 ? 4.757 -10.797 9.186 1.00 73.38 89 SER A CA 1
ATOM 731 C C . SER A 1 89 ? 6.211 -11.228 9.002 1.00 73.38 89 SER A C 1
ATOM 733 O O . SER A 1 89 ? 7.100 -10.399 8.820 1.00 73.38 89 SER A O 1
ATOM 735 N N . SER A 1 90 ? 6.444 -12.543 9.023 1.00 55.66 90 SER A N 1
ATOM 736 C CA . SER A 1 90 ? 7.742 -13.238 8.916 1.00 55.66 90 SER A CA 1
ATOM 737 C C . SER A 1 90 ? 8.657 -12.757 7.779 1.00 55.66 90 SER A C 1
ATOM 739 O O . SER A 1 90 ? 9.858 -13.007 7.793 1.00 55.66 90 SER A O 1
ATOM 741 N N . ASN A 1 91 ? 8.115 -12.010 6.823 1.00 52.47 91 ASN A N 1
ATOM 742 C CA . ASN A 1 91 ? 8.811 -11.466 5.668 1.00 52.47 91 ASN A CA 1
ATOM 743 C C . ASN A 1 91 ? 9.266 -10.002 5.795 1.00 52.47 91 ASN A C 1
ATOM 745 O O . ASN A 1 91 ? 9.997 -9.527 4.932 1.00 52.47 91 ASN A O 1
ATOM 749 N N . LEU A 1 92 ? 8.887 -9.294 6.862 1.00 52.22 92 LEU A N 1
ATOM 750 C CA . LEU A 1 92 ? 9.445 -7.981 7.209 1.00 52.22 92 LEU A CA 1
ATOM 751 C C 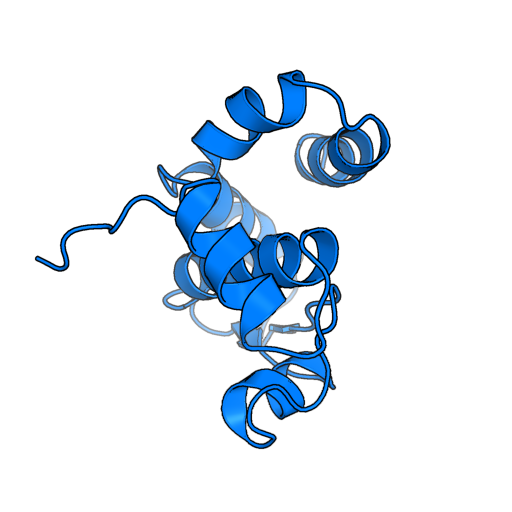. LEU A 1 92 ? 10.616 -8.106 8.198 1.00 52.22 92 LEU A C 1
ATOM 753 O O . LEU A 1 92 ? 11.440 -7.210 8.285 1.00 52.22 92 LEU A O 1
ATOM 757 N N . HIS A 1 93 ? 10.806 -9.250 8.859 1.00 40.16 93 HIS A N 1
ATOM 758 C CA . HIS A 1 93 ? 12.043 -9.521 9.608 1.00 40.16 93 HIS A CA 1
ATOM 759 C C . HIS A 1 93 ? 13.276 -9.655 8.687 1.00 40.16 93 HIS A C 1
ATOM 761 O O . HIS A 1 93 ? 14.380 -9.260 9.063 1.00 40.16 93 HIS A O 1
ATOM 767 N N . ALA A 1 94 ? 13.088 -10.127 7.446 1.00 41.03 94 ALA A N 1
ATOM 768 C CA . ALA A 1 94 ? 14.122 -10.123 6.405 1.00 41.03 94 ALA A CA 1
ATOM 769 C C . ALA A 1 94 ? 14.520 -8.701 5.952 1.00 41.03 94 ALA A C 1
ATOM 771 O O . ALA A 1 94 ? 15.609 -8.515 5.412 1.00 41.03 94 ALA A O 1
ATOM 772 N N . LEU A 1 95 ? 13.683 -7.692 6.228 1.00 42.62 95 LEU A N 1
ATOM 773 C CA . LEU A 1 95 ? 13.961 -6.274 5.982 1.00 42.62 95 LEU A CA 1
ATOM 774 C C . LEU A 1 95 ? 15.137 -5.778 6.835 1.00 42.62 95 LEU A C 1
ATOM 776 O O . LEU A 1 95 ? 15.961 -5.010 6.356 1.00 42.62 95 LEU A O 1
ATOM 780 N N . HIS A 1 96 ? 15.271 -6.274 8.069 1.00 38.62 96 HIS A N 1
ATOM 781 C CA . HIS A 1 96 ? 16.401 -5.931 8.937 1.00 38.62 96 HIS A CA 1
ATOM 782 C C . HIS A 1 96 ? 17.716 -6.550 8.431 1.00 38.62 96 HIS A C 1
ATOM 784 O O . HIS A 1 96 ? 18.776 -5.946 8.557 1.00 38.62 96 HIS A O 1
ATOM 790 N N . ILE A 1 97 ? 17.648 -7.740 7.821 1.00 33.69 97 ILE A N 1
ATOM 791 C CA . ILE A 1 97 ? 18.823 -8.474 7.325 1.00 33.69 97 ILE A CA 1
ATOM 792 C C . ILE A 1 97 ? 19.266 -7.950 5.951 1.00 33.69 97 ILE A C 1
ATOM 794 O O . ILE A 1 97 ? 20.462 -7.822 5.714 1.00 33.69 97 ILE A O 1
ATOM 798 N N . SER A 1 98 ? 18.326 -7.607 5.062 1.00 35.44 98 SER A N 1
ATOM 799 C CA . SER A 1 98 ? 18.651 -7.107 3.721 1.00 35.44 98 SER A CA 1
ATOM 800 C C . SER A 1 98 ? 19.005 -5.618 3.692 1.00 35.44 98 SER A C 1
ATOM 802 O O . SER A 1 98 ? 19.735 -5.215 2.806 1.00 35.44 98 SER A O 1
ATOM 804 N N . LEU A 1 99 ? 18.534 -4.785 4.630 1.00 37.22 99 LEU A N 1
ATOM 805 C CA . LEU A 1 99 ? 18.894 -3.354 4.668 1.00 37.22 99 LEU A CA 1
ATOM 806 C C . LEU A 1 99 ? 20.203 -3.066 5.408 1.00 37.22 99 LEU A C 1
ATOM 808 O O . LEU A 1 99 ? 20.797 -2.003 5.213 1.00 37.22 99 LEU A O 1
ATOM 812 N N . ALA A 1 100 ? 20.679 -4.020 6.210 1.00 38.91 100 ALA A N 1
ATOM 813 C CA . ALA A 1 100 ? 22.018 -3.986 6.785 1.00 38.91 100 ALA A CA 1
ATOM 814 C C . ALA A 1 100 ? 23.128 -4.067 5.712 1.00 38.91 100 ALA A C 1
ATOM 816 O O . ALA A 1 100 ? 24.288 -3.820 6.037 1.00 38.91 100 ALA A O 1
ATOM 817 N N . ASP A 1 101 ? 22.791 -4.372 4.447 1.00 38.25 101 ASP A N 1
ATOM 818 C CA . ASP A 1 101 ? 23.750 -4.554 3.349 1.00 38.25 101 ASP A CA 1
ATOM 819 C C . ASP A 1 101 ? 24.062 -3.300 2.503 1.00 38.25 101 ASP A C 1
ATOM 821 O O . ASP A 1 101 ? 24.936 -3.379 1.639 1.00 38.25 101 ASP A O 1
ATOM 825 N N . GLY A 1 102 ? 23.474 -2.126 2.800 1.00 40.22 102 GLY A N 1
ATOM 826 C CA . GLY A 1 102 ? 24.079 -0.860 2.348 1.00 40.22 102 GLY A CA 1
ATOM 827 C C . GLY A 1 102 ? 23.194 0.263 1.800 1.00 40.22 102 GLY A C 1
ATOM 828 O O . GLY A 1 102 ? 23.674 1.027 0.967 1.00 40.22 102 GLY A O 1
ATOM 829 N N . SER A 1 103 ? 21.952 0.453 2.259 1.00 38.56 103 SER A N 1
ATOM 830 C CA . SER A 1 103 ? 21.159 1.652 1.899 1.00 38.56 103 SER A CA 1
ATOM 831 C C . SER A 1 103 ? 20.745 2.481 3.130 1.00 38.56 103 SER A C 1
ATOM 833 O O . SER A 1 103 ? 19.684 2.236 3.709 1.00 38.56 103 SER A O 1
ATOM 835 N N . PRO A 1 104 ? 21.536 3.505 3.523 1.00 39.59 104 PRO A N 1
ATOM 836 C CA . PRO A 1 104 ? 21.334 4.285 4.754 1.00 39.59 104 PRO A CA 1
ATOM 837 C C . PRO A 1 104 ? 19.988 5.019 4.842 1.00 39.59 104 PRO A C 1
ATOM 839 O O . PRO A 1 104 ? 19.464 5.227 5.934 1.00 39.59 104 PRO A O 1
ATOM 842 N N . HIS A 1 105 ? 19.401 5.398 3.702 1.00 36.78 105 HIS A N 1
ATOM 843 C CA . HIS A 1 105 ? 18.160 6.180 3.665 1.00 36.78 105 HIS A CA 1
ATOM 844 C C . HIS A 1 105 ? 16.899 5.377 4.019 1.00 36.78 105 HIS A C 1
ATOM 846 O O . HIS A 1 105 ? 15.934 5.954 4.512 1.00 36.78 105 HIS A O 1
ATOM 852 N N . LEU A 1 106 ? 16.897 4.054 3.826 1.00 36.00 106 LEU A N 1
ATOM 853 C CA . LEU A 1 106 ? 15.738 3.202 4.137 1.00 36.00 106 LEU A CA 1
ATOM 854 C C . LEU A 1 106 ? 15.705 2.775 5.613 1.00 36.00 106 LEU A C 1
ATOM 856 O O . LEU A 1 106 ? 14.631 2.564 6.174 1.00 36.00 106 LEU A O 1
ATOM 860 N N . ILE A 1 107 ? 16.870 2.748 6.268 1.00 41.94 107 ILE A N 1
ATOM 861 C CA . ILE A 1 107 ? 17.003 2.515 7.713 1.00 41.94 107 ILE A CA 1
ATOM 862 C C . ILE A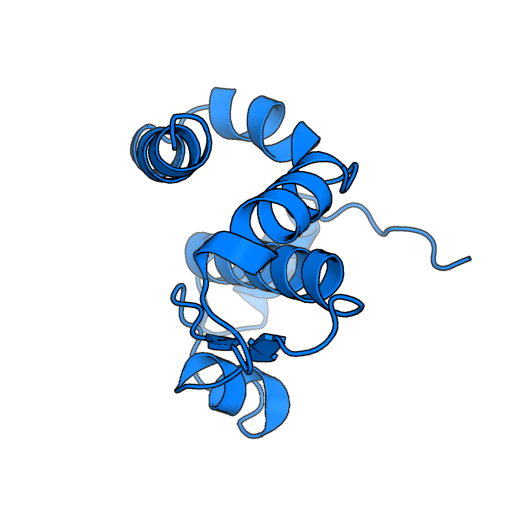 1 107 ? 16.291 3.622 8.513 1.00 41.94 107 ILE A C 1
ATOM 864 O O . ILE A 1 107 ? 15.662 3.338 9.528 1.00 41.94 107 ILE A O 1
ATOM 868 N N . GLN A 1 108 ? 16.312 4.874 8.040 1.00 34.03 108 GLN A N 1
ATOM 869 C CA . GLN A 1 108 ? 15.608 5.982 8.702 1.00 34.03 108 GLN A CA 1
ATOM 870 C C . GLN A 1 108 ? 14.080 5.841 8.668 1.00 34.03 108 GLN A C 1
ATOM 872 O O . GLN A 1 108 ? 13.431 6.146 9.665 1.00 34.03 108 GLN A O 1
ATOM 877 N N . ILE A 1 109 ? 13.511 5.343 7.565 1.00 37.97 109 ILE A N 1
ATOM 878 C CA . ILE A 1 109 ? 12.055 5.177 7.423 1.00 37.97 109 ILE A CA 1
ATOM 879 C C . ILE A 1 109 ? 11.541 4.095 8.383 1.00 37.97 109 ILE A C 1
ATOM 881 O O . ILE A 1 109 ? 10.501 4.267 9.011 1.00 37.97 109 ILE A O 1
ATOM 885 N N . LEU A 1 110 ? 12.299 3.011 8.565 1.00 37.47 110 LEU A N 1
ATOM 886 C CA . LEU A 1 110 ? 11.918 1.925 9.473 1.00 37.47 110 LEU A CA 1
ATOM 887 C C . LEU A 1 110 ? 12.214 2.231 10.938 1.00 37.47 110 LEU A C 1
ATOM 889 O O . LEU A 1 110 ? 11.412 1.880 11.797 1.00 37.47 110 LEU A O 1
ATOM 893 N N . ASN A 1 111 ? 13.302 2.943 11.236 1.00 35.72 111 ASN A N 1
ATOM 894 C CA . ASN A 1 111 ? 13.563 3.412 12.597 1.00 35.72 111 ASN A CA 1
ATOM 895 C C . ASN A 1 111 ? 12.517 4.436 13.065 1.00 35.72 111 ASN A C 1
ATOM 897 O O . ASN A 1 111 ? 12.242 4.506 14.257 1.00 35.72 111 ASN A O 1
ATOM 901 N N . GLY A 1 112 ? 11.887 5.186 12.154 1.00 37.03 112 GLY A N 1
ATOM 902 C CA . GLY A 1 112 ? 10.751 6.055 12.486 1.00 37.03 112 GLY A CA 1
ATOM 903 C C . GLY A 1 112 ? 9.472 5.300 12.876 1.00 37.03 112 GLY A C 1
ATOM 904 O O . GLY A 1 112 ? 8.667 5.837 13.626 1.00 37.03 112 GLY A O 1
ATOM 905 N N . LEU A 1 113 ? 9.306 4.057 12.412 1.00 35.88 113 LEU A N 1
ATOM 906 C CA . LEU A 1 113 ? 8.179 3.171 12.744 1.00 35.88 113 LEU A CA 1
ATOM 907 C C . LEU A 1 113 ? 8.454 2.243 13.939 1.00 35.88 113 LEU A C 1
ATOM 909 O O . LEU A 1 113 ? 7.523 1.635 14.452 1.00 35.88 113 LEU A O 1
ATOM 913 N N . LEU A 1 114 ? 9.715 2.100 14.364 1.00 34.47 114 LEU A N 1
ATOM 914 C CA . LEU A 1 114 ? 10.111 1.236 15.485 1.00 34.47 114 LEU A CA 1
ATOM 915 C C . LEU A 1 114 ? 10.244 1.994 16.823 1.00 34.47 114 LEU A C 1
ATOM 917 O O . LEU A 1 114 ? 10.432 1.362 17.860 1.00 34.47 114 LEU A O 1
ATOM 921 N N . PHE A 1 115 ? 10.175 3.331 16.801 1.00 31.56 115 PHE A N 1
ATOM 922 C CA . PHE A 1 115 ? 10.296 4.211 17.976 1.00 31.56 115 PHE A CA 1
ATOM 923 C C . PHE A 1 115 ? 9.057 5.093 18.234 1.00 31.56 115 PHE A C 1
ATOM 925 O O . PHE A 1 115 ? 9.130 6.036 19.026 1.00 31.56 115 PHE A O 1
ATOM 932 N N . LEU A 1 116 ? 7.924 4.770 17.606 1.00 33.75 116 LEU A N 1
ATOM 933 C CA . LEU A 1 116 ? 6.581 5.225 17.980 1.00 33.75 116 LEU A CA 1
ATOM 934 C C . LEU A 1 116 ? 5.728 3.989 18.277 1.00 33.75 116 LEU A C 1
ATOM 936 O O . LEU A 1 116 ? 4.998 4.034 19.288 1.00 33.75 116 LEU A O 1
#

Foldseek 3Di:
DPPPDPDDPVNLVVVVVVDVDDSVLVVLQVVVVLLCVLCVPPPFKAWDDPQCCCVPPVVCPDGDNDTDIGGPDDCVVCLVVSLCSCVVSPVCVVVVVVPVPDDPVVVVVVVVSVPD

Sequence (116 aa):
MVQEEKVDKQFIADLVGRTSFNETLLSKDYYITRILYALKDIKGIYFKGGTALQKIFLDHSRLSEDIDFTLQTDVKKKEEEITYRINSSSNLHALHISLADGSPHLIQILNGLLFL

Secondary structure (DSSP, 8-state):
--------HHHHHHHHHHSS--HHHHHHHHHHHHHHHHHTTSTTEEEEHHHHHHHHTSTTSS-----EEEESS-GGGTHHHHHHHHHHSTTTHHHHHHHTTT-HHHHHHHHHHH--

pLDDT: mean 73.62, std 22.08, range [31.11, 94.19]